Protein 1Z6N (pdb70)

Radius of gyration: 14.85 Å; Cα contacts (8 Å, |Δi|>4): 260; chains: 1; bounding box: 40×40×30 Å

Sequence (166 aa):
MASYAELFDIGEDFAAFVGHGLATEQGAVARFRQKLESNGLPSALTERLQRIERRYRLLVAGEMWCPDCQINLAALDFAQRLQPNIELAIISKGRAEDDLRQRLALERIAIPLVLVLDEEFNLLGRFVERPQAVLDGGPQALAAYKAGDYLEHAIGDVLAIIEGAA

Secondary structure (DSSP, 8-state):
---HHHHHHHSBPHHHHHHTS-HHHHHHHHHHHHHHHHH---HHHHHHHHT--S-EEEEEE--TT-HHHHHHHHHHHHHHHH-TTEEEEEE-HHHHHHHTTTTTT-SS--SSEEEEE-TT--EEEEEESS-HHHHHH-HHHHHHHHTTTTHHHHHHHHHHHHHH--

Structure (mmCIF, N/CA/C/O backbone):
data_1Z6N
#
_entry.id   1Z6N
#
_cell.length_a   49.686
_cell.length_b   75.818
_cell.length_c   90.999
_cell.angle_alpha   90.00
_cell.angle_beta   90.00
_cell.angle_gamma   90.00
#
_symmetry.space_group_name_H-M   'I 2 2 2'
#
loop_
_entity.id
_entity.type
_entity.pdbx_description
1 polymer 'hypothetical protein PA1234'
2 non-polymer 'MAGNESIUM ION'
3 water water
#
loop_
_atom_site.group_PDB
_atom_site.id
_atom_site.type_symbol
_atom_site.label_atom_id
_atom_site.label_alt_id
_atom_site.label_comp_id
_atom_site.label_asym_id
_atom_site.label_entity_id
_atom_site.label_seq_id
_atom_site.pdbx_PDB_ins_code
_atom_site.Cartn_x
_atom_site.Cartn_y
_atom_site.Cartn_z
_atom_site.occupancy
_atom_site.B_iso_or_equiv
_atom_site.auth_seq_id
_atom_site.auth_comp_id
_atom_site.auth_asym_id
_atom_site.auth_atom_id
_atom_site.pdbx_PDB_model_num
ATOM 1 N N . MET A 1 1 ? -12.916 13.038 28.147 1.00 18.25 1 MET A N 1
ATOM 2 C CA . MET A 1 1 ? -11.454 13.390 28.176 1.00 18.22 1 MET A CA 1
ATOM 3 C C . MET A 1 1 ? -11.069 13.742 29.614 1.00 16.74 1 MET A C 1
ATOM 4 O O . MET A 1 1 ? -11.543 14.753 30.143 1.00 17.51 1 MET A O 1
ATOM 9 N N . ALA A 1 2 ? -10.240 12.913 30.259 1.00 14.88 2 ALA A N 1
ATOM 10 C CA . ALA A 1 2 ? -9.829 13.210 31.642 1.00 13.38 2 ALA A CA 1
ATOM 11 C C . ALA A 1 2 ? -8.972 14.475 31.664 1.00 12.65 2 ALA A C 1
ATOM 12 O O . ALA A 1 2 ? -8.189 14.692 30.739 1.00 13.84 2 ALA A O 1
ATOM 14 N N . SER A 1 3 ? -9.123 15.307 32.698 1.00 11.34 3 SER A N 1
ATOM 15 C CA . SER A 1 3 ? -8.261 16.489 32.827 1.00 9.85 3 SER A CA 1
ATOM 16 C C . SER A 1 3 ? -6.844 16.036 33.196 1.00 9.93 3 SER A C 1
ATOM 17 O O . SER A 1 3 ? -6.640 14.921 33.694 1.00 10.12 3 SER A O 1
ATOM 20 N N . TYR A 1 4 ? -5.858 16.903 32.984 1.00 9.61 4 TYR A N 1
ATOM 21 C CA . TYR A 1 4 ? -4.510 16.591 33.449 1.00 8.89 4 TYR A CA 1
ATOM 22 C C . TYR A 1 4 ? -4.479 16.392 34.969 1.00 8.73 4 TYR A C 1
ATOM 23 O O . TYR A 1 4 ? -3.727 15.550 35.481 1.00 9.12 4 TYR A O 1
ATOM 32 N N . ALA A 1 5 ? -5.289 17.163 35.694 1.00 8.66 5 ALA A N 1
ATOM 33 C CA . ALA A 1 5 ? -5.364 17.006 37.159 1.00 8.30 5 ALA A CA 1
ATOM 34 C C . ALA A 1 5 ? -5.867 15.618 37.527 1.00 8.49 5 ALA A C 1
ATOM 35 O O . ALA A 1 5 ? -5.307 14.975 38.409 1.00 9.13 5 ALA A O 1
ATOM 37 N N . GLU A 1 6 ? -6.894 15.150 36.819 1.00 8.62 6 GLU A N 1
ATOM 38 C CA . GLU A 1 6 ? -7.452 13.816 37.056 1.00 9.62 6 GLU A CA 1
ATOM 39 C C . GLU A 1 6 ? -6.437 12.711 36.749 1.00 8.50 6 GLU A C 1
ATOM 40 O O . GLU A 1 6 ? -6.290 11.744 37.514 1.00 8.63 6 GLU A O 1
ATOM 46 N N . LEU A 1 7 ? -5.722 12.857 35.635 1.00 8.24 7 LEU A N 1
ATOM 47 C CA . LEU A 1 7 ? -4.697 11.881 35.272 1.00 7.95 7 LEU A CA 1
ATOM 48 C C . LEU A 1 7 ? -3.531 11.915 36.238 1.00 8.58 7 LEU A C 1
ATOM 49 O O . LEU A 1 7 ? -3.044 10.869 36.680 1.00 8.28 7 LEU A O 1
ATOM 54 N N . PHE A 1 8 ? -3.076 13.115 36.592 1.00 7.98 8 PHE A N 1
ATOM 55 C CA . PHE A 1 8 ? -1.996 13.213 37.589 1.00 8.16 8 PHE A CA 1
ATOM 56 C C . PHE A 1 8 ? -2.364 12.549 38.925 1.00 8.58 8 PHE A C 1
ATOM 57 O O . PHE A 1 8 ? -1.551 11.839 39.555 1.00 8.94 8 PHE A O 1
ATOM 65 N N . ASP A 1 9 ? -3.615 12.748 39.324 1.00 8.08 9 ASP A N 1
ATOM 66 C CA . ASP A 1 9 ? -4.112 12.212 40.593 1.00 9.22 9 ASP A CA 1
ATOM 67 C C . ASP A 1 9 ? -4.086 10.674 40.623 1.00 9.04 9 ASP A C 1
ATOM 68 O O . ASP A 1 9 ? -3.883 10.082 41.694 1.00 10.16 9 ASP A O 1
ATOM 73 N N . ILE A 1 10 ? -4.288 10.017 39.476 1.00 7.47 10 ILE A N 1
ATOM 74 C CA . ILE A 1 10 ? -4.275 8.546 39.461 1.00 7.50 10 ILE A CA 1
ATOM 75 C C . ILE A 1 10 ? -2.913 7.947 39.073 1.00 7.46 10 ILE A C 1
ATOM 76 O O . ILE A 1 10 ? -2.700 6.735 39.174 1.00 8.03 10 ILE A O 1
ATOM 81 N N . GLY A 1 11 ? -1.990 8.794 38.628 1.00 7.38 11 GLY A N 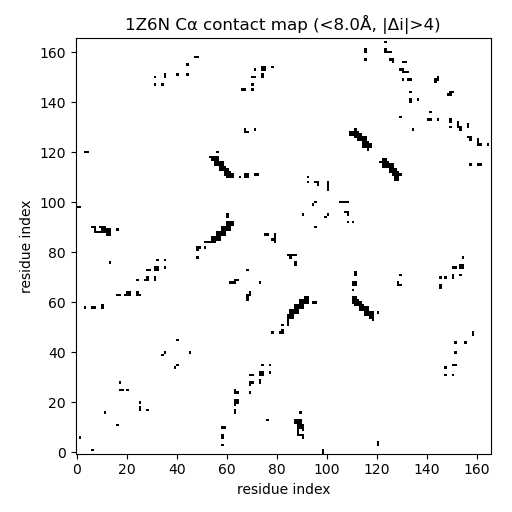1
ATOM 82 C CA . GLY A 1 11 ? -0.646 8.334 38.376 1.00 7.74 11 GLY A CA 1
ATOM 83 C C . GLY A 1 11 ? -0.011 7.840 39.662 1.00 6.97 11 GLY A C 1
ATOM 84 O O . GLY A 1 11 ? -0.342 8.289 40.771 1.00 7.55 11 GLY A O 1
ATOM 85 N N . GLU A 1 12 ? 0.902 6.897 39.501 1.00 7.84 12 GLU A N 1
ATOM 86 C CA . GLU A 1 12 ? 1.652 6.395 40.652 1.00 7.96 12 GLU A CA 1
ATOM 87 C C . GLU A 1 12 ? 2.914 7.212 40.926 1.00 7.12 12 GLU A C 1
ATOM 88 O O . GLU A 1 12 ? 3.502 7.781 40.001 1.00 7.40 12 GLU A O 1
ATOM 94 N N . ASP A 1 13 ? 3.322 7.285 42.195 1.00 6.61 13 ASP A N 1
ATOM 95 C CA . ASP A 1 13 ? 4.603 7.910 42.486 1.00 6.36 13 ASP A CA 1
ATOM 96 C C . ASP A 1 13 ? 5.745 7.003 42.005 1.00 6.42 13 ASP A C 1
ATOM 97 O O . ASP A 1 13 ? 5.535 5.829 41.695 1.00 6.61 13 ASP A O 1
ATOM 102 N N . PHE A 1 14 ? 6.954 7.560 41.916 1.00 6.13 14 PHE A N 1
ATOM 103 C CA . PHE A 1 14 ? 8.071 6.810 41.356 1.00 6.57 14 PHE A CA 1
ATOM 104 C C . PHE A 1 14 ? 8.372 5.540 42.127 1.00 6.32 14 PHE A C 1
ATOM 105 O O . PHE A 1 14 ? 8.618 4.474 41.534 1.00 6.67 14 PHE A O 1
ATOM 113 N N . ALA A 1 15 ? 8.335 5.631 43.452 1.00 5.83 15 ALA A N 1
ATOM 114 C CA . ALA A 1 15 ? 8.632 4.460 44.274 1.00 6.55 15 ALA A CA 1
ATOM 115 C C . ALA A 1 15 ? 7.642 3.315 43.998 1.00 6.98 15 ALA A C 1
ATOM 116 O O . ALA A 1 15 ? 8.035 2.146 43.933 1.00 7.70 15 ALA A O 1
ATOM 118 N N . ALA A 1 16 ? 6.362 3.643 43.862 1.00 6.52 16 ALA A N 1
ATOM 119 C CA . ALA A 1 16 ? 5.358 2.623 43.603 1.00 6.35 16 ALA A CA 1
ATOM 120 C C . ALA A 1 16 ? 5.552 2.068 42.182 1.00 7.18 16 ALA A C 1
ATOM 121 O O . ALA A 1 16 ? 5.470 0.854 41.964 1.00 8.79 16 ALA A O 1
ATOM 123 N N . PHE A 1 17 ? 5.788 2.955 41.216 1.00 7.47 17 PHE A N 1
ATOM 124 C CA . PHE A 1 17 ? 6.065 2.531 39.836 1.00 7.72 17 PHE A CA 1
ATOM 125 C C . PHE A 1 17 ? 7.229 1.533 39.795 1.00 7.64 17 PHE A C 1
ATOM 126 O O . PHE A 1 17 ? 7.102 0.442 39.215 1.00 7.76 17 PHE A O 1
ATOM 134 N N . VAL A 1 18 ? 8.350 1.875 40.435 1.00 6.63 18 VAL A N 1
ATOM 135 C CA . VAL A 1 18 ? 9.488 0.948 40.455 1.00 7.42 18 VAL A CA 1
ATOM 136 C C . VAL A 1 18 ? 9.103 -0.367 41.124 1.00 8.07 18 VAL A C 1
ATOM 137 O O . VAL A 1 18 ? 9.523 -1.442 40.677 1.00 9.36 18 VAL A O 1
ATOM 141 N N . GLY A 1 19 ? 8.299 -0.268 42.175 1.00 7.82 19 GLY A N 1
ATOM 142 C CA . GLY A 1 19 ? 7.910 -1.444 42.953 1.00 8.22 19 GLY A CA 1
ATOM 143 C C . GLY A 1 19 ? 7.082 -2.477 42.210 1.00 8.62 19 GLY A C 1
ATOM 144 O O . GLY A 1 19 ? 6.970 -3.617 42.688 1.00 9.19 19 GLY A O 1
ATOM 145 N N . HIS A 1 20 ? 6.518 -2.108 41.061 1.00 8.48 20 HIS A N 1
ATOM 146 C CA . HIS A 1 20 ? 5.766 -3.075 40.234 1.00 8.69 20 HIS A CA 1
ATOM 147 C C . HIS A 1 20 ? 6.649 -3.710 39.165 1.00 8.18 20 HIS A C 1
ATOM 148 O O . HIS A 1 20 ? 6.162 -4.545 38.384 1.00 8.99 20 HIS A O 1
ATOM 155 N N . GLY A 1 21 ? 7.914 -3.311 39.088 1.00 7.97 21 GLY A N 1
ATOM 156 C CA . GLY A 1 21 ? 8.781 -3.855 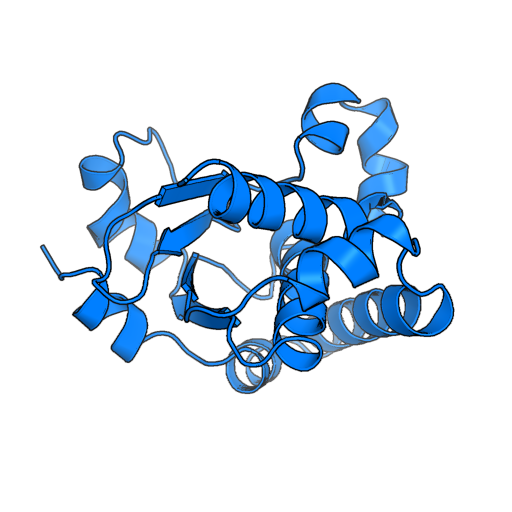38.044 1.00 8.25 21 GLY A CA 1
ATOM 157 C C . GLY A 1 21 ? 9.284 -5.251 38.350 1.00 8.45 21 GLY A C 1
ATOM 158 O O . GLY A 1 21 ? 9.288 -5.698 39.489 1.00 8.16 21 GLY A O 1
ATOM 159 N N . LEU A 1 22 ? 9.719 -5.947 37.306 1.00 7.78 22 LEU A N 1
ATOM 160 C CA . LEU A 1 22 ? 10.525 -7.150 37.505 1.00 8.24 22 LEU A CA 1
ATOM 161 C C . LEU A 1 22 ? 11.806 -6.790 38.279 1.00 8.11 22 LEU A C 1
ATOM 162 O O . LEU A 1 22 ? 12.306 -5.658 38.159 1.00 8.16 22 LEU A O 1
ATOM 167 N N . ALA A 1 23 ? 12.345 -7.744 39.046 1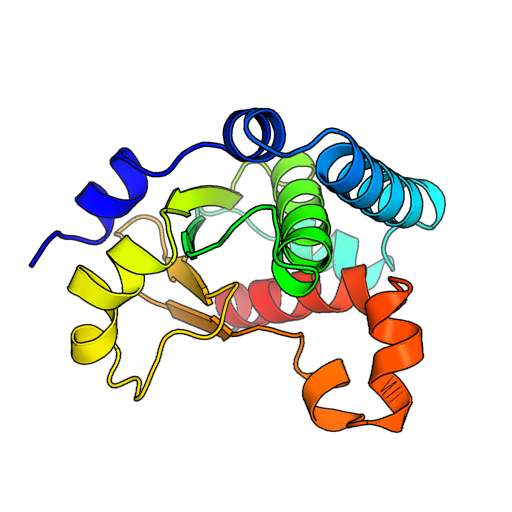.00 9.45 23 ALA A N 1
ATOM 168 C CA . ALA A 1 23 ? 13.588 -7.490 39.782 1.00 9.65 23 ALA A CA 1
ATOM 169 C C . ALA A 1 23 ? 14.702 -6.930 38.886 1.00 9.94 23 ALA A C 1
ATOM 170 O O . ALA A 1 23 ? 15.434 -6.007 39.273 1.00 10.02 23 ALA A O 1
ATOM 172 N N . THR A 1 24 ? 14.830 -7.474 37.678 1.00 9.87 24 THR A N 1
ATOM 173 C CA . THR A 1 24 ? 15.861 -7.000 36.746 1.00 11.01 24 THR A CA 1
ATOM 174 C C . THR A 1 24 ? 15.675 -5.537 36.359 1.00 10.03 24 THR A C 1
ATOM 175 O O . THR A 1 24 ? 16.652 -4.804 36.180 1.00 11.22 24 THR A O 1
ATOM 179 N N . GLU A 1 25 ? 14.413 -5.124 36.220 1.00 9.25 25 GLU A N 1
ATOM 180 C CA . GLU A 1 25 ? 14.102 -3.754 35.860 1.00 8.40 25 GLU A CA 1
ATOM 181 C C . GLU A 1 25 ? 14.351 -2.836 37.055 1.00 8.38 25 GLU A C 1
ATOM 182 O O . GLU A 1 25 ? 14.877 -1.720 36.887 1.00 8.94 25 GLU A O 1
ATOM 188 N N . GLN A 1 26 ? 13.984 -3.303 38.254 1.00 8.51 26 GLN A N 1
ATOM 189 C CA . GLN A 1 26 ? 14.291 -2.547 39.467 1.00 8.12 26 GLN A CA 1
ATOM 190 C C . GLN A 1 26 ? 15.795 -2.344 39.618 1.00 8.27 26 GLN A C 1
ATOM 191 O O . GLN A 1 26 ? 16.228 -1.271 40.004 1.00 8.66 26 GLN A O 1
ATOM 197 N N . GLY A 1 27 ? 16.566 -3.383 39.305 1.00 8.23 27 GLY A N 1
ATOM 198 C CA . GLY A 1 27 ? 18.029 -3.319 39.395 1.00 8.09 27 GLY A CA 1
ATOM 199 C C . GLY A 1 27 ? 18.579 -2.281 38.437 1.00 8.62 27 GLY A C 1
ATOM 200 O O . GLY A 1 27 ? 19.461 -1.488 38.802 1.00 8.90 27 GLY A O 1
ATOM 201 N N . ALA A 1 28 ? 18.052 -2.275 37.208 1.00 8.63 28 ALA A N 1
ATOM 202 C CA . ALA A 1 28 ? 18.518 -1.331 36.183 1.00 8.99 28 ALA A CA 1
ATOM 203 C C . ALA A 1 28 ? 18.282 0.103 36.654 1.00 9.23 28 ALA A C 1
ATOM 204 O O . ALA A 1 28 ? 19.158 0.960 36.566 1.00 9.79 28 ALA A O 1
ATOM 206 N N . VAL A 1 29 ? 17.079 0.363 37.165 1.00 8.55 29 VAL A N 1
ATOM 207 C CA . VAL A 1 29 ? 16.758 1.679 37.707 1.00 9.01 29 VAL A CA 1
ATOM 208 C C . VAL A 1 29 ? 17.697 2.067 38.860 1.00 8.96 29 VAL A C 1
ATOM 209 O O . VAL A 1 29 ? 18.212 3.183 38.896 1.00 9.23 29 VAL A O 1
ATOM 213 N N . ALA A 1 30 ? 17.907 1.145 39.805 1.00 8.35 30 ALA A N 1
ATOM 214 C CA . ALA A 1 30 ? 18.806 1.377 40.943 1.00 8.71 30 ALA A CA 1
ATOM 215 C C . ALA A 1 30 ? 20.200 1.777 40.491 1.00 8.49 30 ALA A C 1
ATOM 216 O O . ALA A 1 30 ? 20.831 2.651 41.098 1.00 9.70 30 ALA A O 1
ATOM 218 N N . ARG A 1 31 ? 20.691 1.120 39.445 1.00 8.59 31 ARG A N 1
ATOM 219 C CA . ARG A 1 31 ? 22.048 1.373 38.959 1.00 9.39 31 ARG A CA 1
ATOM 220 C C . ARG A 1 31 ? 22.157 2.684 38.180 1.00 9.54 31 ARG A C 1
ATOM 221 O O . ARG A 1 31 ? 23.157 3.387 38.308 1.00 9.85 31 ARG A O 1
ATOM 229 N N . PHE A 1 32 ? 21.144 3.034 37.385 1.00 10.16 32 PHE A N 1
ATOM 230 C CA . PHE A 1 32 ? 21.169 4.350 36.739 1.00 10.56 32 PHE A CA 1
ATOM 231 C C . PHE A 1 32 ? 21.135 5.433 37.811 1.00 10.91 32 PHE A C 1
ATOM 232 O O . PHE A 1 32 ? 21.842 6.440 37.720 1.00 11.58 32 PHE A O 1
ATOM 240 N N . ARG A 1 33 ? 20.313 5.219 38.835 1.00 11.82 33 ARG A N 1
ATOM 241 C CA . ARG A 1 33 ? 20.207 6.139 39.956 1.00 13.01 33 ARG A CA 1
ATOM 242 C C . ARG A 1 33 ? 21.550 6.272 40.673 1.00 13.08 33 ARG A C 1
ATOM 243 O O . ARG A 1 33 ? 22.025 7.383 40.920 1.00 13.26 33 ARG A O 1
ATOM 251 N N . GLN A 1 34 ? 22.179 5.141 40.973 1.00 12.07 34 GLN A N 1
ATOM 252 C CA . GLN A 1 34 ? 23.485 5.159 41.634 1.00 11.98 34 GLN A CA 1
ATOM 253 C C . GLN A 1 34 ? 24.553 5.864 40.789 1.00 11.31 34 GLN A C 1
ATOM 254 O O . GLN A 1 34 ? 25.432 6.529 41.344 1.00 11.49 34 GLN A O 1
ATOM 260 N N . LYS A 1 35 ? 24.487 5.702 39.467 1.00 11.14 35 LYS A N 1
ATOM 261 C CA . LYS A 1 35 ? 25.442 6.361 38.561 1.00 11.71 35 LYS A CA 1
ATOM 262 C C . LYS A 1 35 ? 25.344 7.873 38.668 1.00 12.62 35 LYS A C 1
ATOM 263 O O . LYS A 1 35 ? 26.354 8.576 38.820 1.00 12.44 35 LYS A O 1
ATOM 269 N N . LEU A 1 36 ? 24.113 8.367 38.584 1.00 13.87 36 LEU A N 1
ATOM 270 C CA . LEU A 1 36 ? 23.851 9.788 38.718 1.00 14.56 36 LEU A CA 1
ATOM 271 C C . LEU A 1 36 ? 24.254 10.269 40.109 1.00 15.29 36 LEU A C 1
ATOM 272 O O . LEU A 1 36 ? 24.897 11.313 40.242 1.00 15.30 36 LEU A O 1
ATOM 277 N N . GLU A 1 37 ? 23.929 9.482 41.132 1.00 16.13 37 GLU A N 1
ATOM 278 C CA . GLU A 1 37 ? 24.247 9.814 42.526 1.00 16.64 37 GLU A CA 1
ATOM 279 C C . GLU A 1 37 ? 25.746 9.822 42.864 1.00 17.40 37 GLU A C 1
ATOM 280 O O . GLU A 1 37 ? 26.187 10.618 43.701 1.00 18.42 37 GLU A O 1
ATOM 286 N N . SER A 1 38 ? 26.521 8.949 42.223 1.00 17.54 38 SER A N 1
ATOM 287 C CA . SER A 1 38 ? 27.975 8.910 42.463 1.00 17.98 38 SER A CA 1
ATOM 288 C C . SER A 1 38 ? 28.743 9.887 41.572 1.00 18.49 38 SER A C 1
ATOM 289 O O . SER A 1 38 ? 29.707 10.514 42.025 1.00 18.45 38 SER A O 1
ATOM 292 N N . ASN A 1 39 ? 28.335 10.010 40.308 1.00 18.75 39 ASN A N 1
ATOM 293 C CA . ASN A 1 39 ? 28.982 10.962 39.393 1.00 19.89 39 ASN A CA 1
ATOM 294 C C . ASN A 1 39 ? 28.594 12.412 39.690 1.00 20.10 39 ASN A C 1
ATOM 295 O O . ASN A 1 39 ? 29.393 13.332 39.475 1.00 20.26 39 ASN A O 1
ATOM 300 N N . GLY A 1 40 ? 27.372 12.610 40.187 1.00 20.75 40 GLY A N 1
ATOM 301 C CA . GLY A 1 40 ? 26.855 13.938 40.535 1.00 21.48 40 GLY A CA 1
ATOM 302 C C . GLY A 1 40 ? 26.429 14.744 39.325 1.00 21.85 40 GLY A C 1
ATOM 303 O O . GLY A 1 40 ? 26.668 14.336 38.182 1.00 22.36 40 GLY A O 1
ATOM 304 N N . LEU A 1 41 ? 25.787 15.888 39.569 1.00 21.87 41 LEU A N 1
ATOM 305 C CA . LEU A 1 41 ? 25.379 16.793 38.489 1.00 21.64 41 LEU A CA 1
ATOM 306 C C . LEU A 1 41 ? 26.384 17.926 38.280 1.00 21.65 41 LEU A C 1
ATOM 307 O O . LEU A 1 41 ? 27.006 18.380 39.242 1.00 21.87 41 LEU A O 1
ATOM 312 N N . PRO A 1 42 ? 26.543 18.393 37.024 1.00 21.60 42 PRO A N 1
ATOM 313 C CA . PRO A 1 42 ? 27.380 19.582 36.803 1.00 21.44 42 PRO A CA 1
ATOM 314 C C . PRO A 1 42 ? 26.822 20.781 37.567 1.00 21.20 42 PRO A C 1
ATOM 315 O O . PRO A 1 42 ? 25.601 20.936 37.668 1.00 21.06 42 PRO A O 1
ATOM 319 N N . SER A 1 43 ? 27.710 21.618 38.092 1.00 20.72 43 SER A N 1
ATOM 320 C CA . SER A 1 43 ? 27.331 22.713 38.987 1.00 20.36 43 SER A CA 1
ATOM 321 C C . SER A 1 43 ? 26.289 23.663 38.392 1.00 19.86 43 SER A C 1
ATOM 322 O O . SER A 1 43 ? 25.463 24.214 39.120 1.00 19.84 43 SER A O 1
ATOM 325 N N . ALA A 1 44 ? 26.343 23.853 37.074 1.00 19.39 44 ALA A N 1
ATOM 326 C CA . ALA A 1 44 ? 25.387 24.700 36.368 1.00 19.17 44 ALA A CA 1
ATOM 327 C C . ALA A 1 44 ? 23.982 24.109 36.446 1.00 19.10 44 ALA A C 1
ATOM 328 O O . ALA A 1 44 ? 23.004 24.848 36.518 1.00 19.01 44 ALA A O 1
ATOM 330 N N . LEU A 1 45 ? 23.896 22.778 36.442 1.00 19.02 45 LEU A N 1
ATOM 331 C CA . LEU A 1 45 ? 22.611 22.073 36.498 1.00 19.10 45 LEU A CA 1
ATOM 332 C C . LEU A 1 45 ? 22.004 22.159 37.901 1.00 19.18 45 LEU A C 1
ATOM 333 O O . LEU A 1 45 ? 20.814 22.442 38.057 1.00 18.78 45 LEU A O 1
ATOM 338 N N . THR A 1 46 ? 22.836 21.903 38.911 1.00 19.44 46 THR A N 1
ATOM 339 C CA . THR A 1 46 ? 22.475 22.052 40.327 1.00 19.92 46 THR A CA 1
ATOM 340 C C . THR A 1 46 ? 21.921 23.452 40.607 1.00 20.31 46 THR A C 1
ATOM 341 O O . THR A 1 46 ? 20.924 23.608 41.323 1.00 20.36 46 THR A O 1
ATOM 345 N N . GLU A 1 47 ? 22.583 24.457 40.030 1.00 20.33 47 GLU A N 1
ATOM 346 C CA . GLU A 1 47 ? 22.148 25.848 40.109 1.00 20.79 47 GLU A CA 1
ATOM 347 C C . GLU A 1 47 ? 20.749 26.047 39.523 1.00 20.02 47 GLU A C 1
ATOM 348 O O . GLU A 1 47 ? 19.870 26.587 40.198 1.00 19.89 47 GLU A O 1
ATOM 354 N N . ARG A 1 48 ? 20.562 25.600 38.278 1.00 19.59 48 ARG A N 1
ATOM 355 C CA . ARG A 1 48 ? 19.281 25.688 37.564 1.00 18.80 48 ARG A CA 1
ATOM 356 C C . ARG A 1 48 ? 18.149 25.041 38.366 1.00 19.05 48 ARG A C 1
ATOM 357 O O . ARG A 1 48 ? 17.043 25.573 38.448 1.00 18.63 48 ARG A O 1
ATOM 365 N N . LEU A 1 49 ? 18.446 23.885 38.953 1.00 19.12 49 LEU A N 1
ATOM 366 C CA . LEU A 1 49 ? 17.498 23.134 39.765 1.00 19.54 49 LEU A CA 1
ATOM 367 C C . LEU A 1 49 ? 17.127 23.868 41.057 1.00 19.82 49 LEU A C 1
ATOM 368 O O . LEU A 1 49 ? 15.981 23.827 41.506 1.00 19.78 49 LEU A O 1
ATOM 373 N N . GLN A 1 50 ? 18.108 24.549 41.644 1.00 20.47 50 GLN A N 1
ATOM 374 C CA . GLN A 1 50 ? 17.914 25.313 42.871 1.00 21.31 50 GLN A CA 1
ATOM 375 C C . GLN A 1 50 ? 16.986 26.523 42.659 1.00 21.26 50 GLN A C 1
ATOM 376 O O . GLN A 1 50 ? 16.264 26.921 43.576 1.00 20.97 50 GLN A O 1
ATOM 382 N N . ARG A 1 51 ? 16.994 27.080 41.446 1.00 21.54 51 ARG A N 1
ATOM 383 C CA . ARG A 1 51 ? 16.194 28.271 41.109 1.00 22.47 51 ARG A CA 1
ATOM 384 C C . ARG A 1 51 ? 14.682 28.022 40.960 1.00 22.10 51 ARG A C 1
ATOM 385 O O . ARG A 1 51 ? 13.920 28.965 40.732 1.00 22.26 51 ARG A O 1
ATOM 393 N N . ILE A 1 52 ? 14.246 26.769 41.072 1.00 21.80 52 ILE A N 1
ATOM 394 C CA . ILE A 1 52 ? 12.824 26.449 40.918 1.00 21.61 52 ILE A CA 1
ATOM 395 C C . ILE A 1 52 ? 12.075 26.783 42.207 1.00 21.58 52 ILE A C 1
ATOM 396 O O . ILE A 1 52 ? 12.194 26.070 43.205 1.00 22.29 52 ILE A O 1
ATOM 401 N N . GLU A 1 53 ? 11.306 27.870 42.179 1.00 21.36 53 GLU A N 1
ATOM 402 C CA . GLU A 1 53 ? 10.595 28.353 43.367 1.00 21.23 53 GLU A CA 1
ATOM 403 C C . GLU A 1 53 ? 9.109 28.020 43.361 1.00 20.63 53 GLU A C 1
ATOM 404 O O . GLU A 1 53 ? 8.476 28.007 44.421 1.00 20.87 53 GLU A O 1
ATOM 410 N N . ARG A 1 54 ? 8.560 27.772 42.169 1.00 19.29 54 ARG A N 1
ATOM 411 C CA . ARG A 1 54 ? 7.149 27.441 42.000 1.00 18.24 54 ARG A CA 1
ATOM 412 C C . ARG A 1 54 ? 7.007 25.927 41.846 1.00 17.13 54 ARG A C 1
ATOM 413 O O . ARG A 1 54 ? 7.993 25.238 41.590 1.00 16.66 54 ARG A O 1
ATOM 421 N N . ARG A 1 55 ? 5.784 25.421 41.997 1.00 15.92 55 ARG A N 1
ATOM 422 C CA . ARG A 1 55 ? 5.534 23.982 41.867 1.00 15.18 55 ARG A CA 1
ATOM 423 C C . ARG A 1 55 ? 5.250 23.577 40.422 1.00 13.84 55 ARG A C 1
ATOM 424 O O . ARG A 1 55 ? 4.524 24.269 39.692 1.00 13.88 55 ARG A O 1
ATOM 432 N N . TYR A 1 56 ? 5.851 22.464 40.015 1.00 12.25 56 TYR A N 1
ATOM 433 C CA . TYR A 1 56 ? 5.658 21.922 38.673 1.00 11.33 56 TYR A CA 1
ATOM 434 C C . TYR A 1 56 ? 5.341 20.459 38.793 1.00 10.94 56 TYR A C 1
ATOM 435 O O . TYR A 1 56 ? 5.842 19.774 39.682 1.00 11.09 56 TYR A O 1
ATOM 444 N N . ARG A 1 57 ? 4.495 19.989 37.889 1.00 10.00 57 ARG A N 1
ATOM 445 C CA . ARG A 1 57 ? 4.060 18.601 37.897 1.00 10.84 57 ARG A CA 1
ATOM 446 C C . ARG A 1 57 ? 4.473 17.940 36.594 1.00 10.26 57 ARG A C 1
ATOM 447 O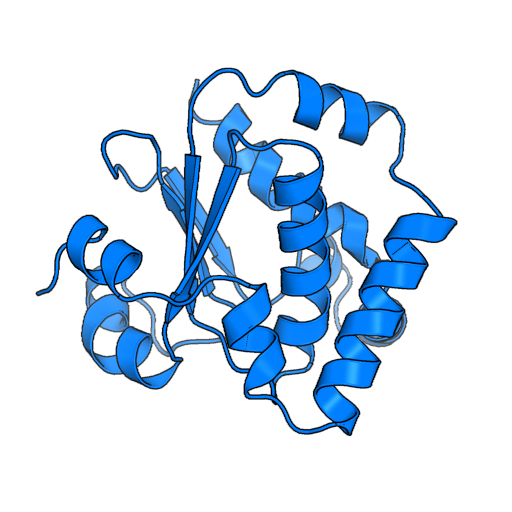 O . ARG A 1 57 ? 4.237 18.489 35.515 1.00 10.98 57 ARG A O 1
ATOM 455 N N . LEU A 1 58 ? 5.097 16.765 36.693 1.00 8.58 58 LEU A N 1
ATOM 456 C CA . LEU A 1 58 ? 5.476 15.997 35.521 1.00 8.12 58 LEU A CA 1
ATOM 457 C C . LEU A 1 58 ? 4.492 14.832 35.432 1.00 7.82 58 LEU A C 1
ATOM 458 O O . LEU A 1 58 ? 4.553 13.905 36.244 1.00 8.08 58 LEU A O 1
ATOM 463 N N . LEU A 1 59 ? 3.550 14.937 34.493 1.00 7.04 59 LEU A N 1
ATOM 464 C CA . LEU A 1 59 ? 2.635 13.836 34.184 1.00 7.52 59 LEU A CA 1
ATOM 465 C C . LEU A 1 59 ? 3.327 12.943 33.171 1.00 7.36 59 LEU A C 1
ATOM 466 O O . LEU A 1 59 ? 3.601 13.346 32.035 1.00 7.46 59 LEU A O 1
ATOM 471 N N . VAL A 1 60 ? 3.617 11.718 33.597 1.00 7.69 60 VAL A N 1
ATOM 472 C CA . VAL A 1 60 ? 4.443 10.831 32.797 1.00 8.13 60 VAL A CA 1
ATOM 473 C C . VAL A 1 60 ? 3.684 9.597 32.356 1.00 8.36 60 VAL A C 1
ATOM 474 O O . VAL A 1 60 ? 2.986 9.003 33.156 1.00 8.64 60 VAL A O 1
ATOM 478 N N . ALA A 1 61 ? 3.805 9.221 31.083 1.00 7.67 61 ALA A N 1
ATOM 479 C CA . ALA A 1 61 ? 3.351 7.892 30.663 1.00 7.61 61 ALA A CA 1
ATOM 480 C C . ALA A 1 61 ? 4.600 7.032 30.483 1.00 8.06 61 ALA A C 1
ATOM 481 O O . ALA A 1 61 ? 5.517 7.382 29.733 1.00 7.75 61 ALA A O 1
ATOM 483 N N . GLY A 1 62 ? 4.646 5.915 31.207 1.00 7.59 62 GLY A N 1
ATOM 484 C CA . GLY A 1 62 ? 5.843 5.089 31.198 1.00 8.67 62 GLY A CA 1
ATOM 485 C C . GLY A 1 62 ? 5.555 3.689 31.686 1.00 8.44 62 GLY A C 1
ATOM 486 O O . GLY A 1 62 ? 4.476 3.412 32.218 1.00 10.30 62 GLY A O 1
ATOM 487 N N . GLU A 1 63 ? 6.536 2.810 31.483 1.00 8.12 63 GLU A N 1
ATOM 488 C CA . GLU A 1 63 ? 6.410 1.391 31.835 1.00 8.27 63 GLU A CA 1
ATOM 489 C C . GLU A 1 63 ? 7.777 0.894 32.295 1.00 8.05 63 GLU A C 1
ATOM 490 O O . GLU A 1 63 ? 8.810 1.249 31.714 1.00 7.06 63 GLU A O 1
ATOM 496 N N . MET A 1 64 ? 7.777 0.034 33.310 1.00 7.74 64 MET A N 1
ATOM 497 C CA . MET A 1 64 ? 9.048 -0.433 33.867 1.00 7.89 64 MET A CA 1
ATOM 498 C C . MET A 1 64 ? 9.876 -1.342 32.960 1.00 8.25 64 MET A C 1
ATOM 499 O O . MET A 1 64 ? 11.072 -1.529 33.208 1.00 7.92 64 MET A O 1
ATOM 504 N N . TRP A 1 65 ? 9.249 -1.940 31.944 1.00 7.60 65 TRP A N 1
ATOM 505 C CA . TRP A 1 65 ? 9.997 -2.781 31.006 1.00 6.98 65 TRP A CA 1
ATOM 506 C C . TRP A 1 65 ? 10.777 -1.972 29.971 1.00 7.34 65 TRP A C 1
ATOM 507 O O . TRP A 1 65 ? 11.587 -2.532 29.239 1.00 7.93 65 TRP A O 1
ATOM 518 N N . CYS A 1 66 ? 10.471 -0.680 29.870 1.00 7.39 66 CYS A N 1
ATOM 519 C CA . CYS A 1 66 ? 11.045 0.167 28.820 1.00 7.82 66 CYS A CA 1
ATOM 520 C C . CYS A 1 66 ? 12.384 0.754 29.281 1.00 8.19 66 CYS A C 1
ATOM 521 O O . CYS A 1 66 ? 12.416 1.478 30.268 1.00 8.39 66 CYS A O 1
ATOM 524 N N . PRO A 1 67 ? 13.498 0.416 28.589 1.00 8.36 67 PRO A N 1
ATOM 525 C CA . PRO A 1 67 ? 14.806 0.961 28.975 1.00 8.46 67 PRO A CA 1
ATOM 526 C C . PRO A 1 67 ? 14.850 2.476 28.986 1.00 8.13 67 PRO A C 1
ATOM 527 O O . PRO A 1 67 ? 15.509 3.066 29.851 1.00 8.06 67 PRO A O 1
ATOM 531 N N . ASP A 1 68 ? 14.129 3.108 28.056 1.00 7.57 68 ASP A N 1
ATOM 532 C CA . ASP A 1 68 ? 14.096 4.568 28.007 1.00 7.81 68 ASP A CA 1
ATOM 533 C C . ASP A 1 68 ? 13.402 5.130 29.253 1.00 7.51 68 ASP A C 1
ATOM 534 O O . ASP A 1 68 ? 13.773 6.193 29.739 1.00 8.83 68 ASP A O 1
ATOM 539 N N . CYS A 1 69 ? 12.388 4.427 29.759 1.00 7.12 69 CYS A N 1
ATOM 540 C CA . CYS A 1 69 ? 11.760 4.817 31.030 1.00 7.95 69 CYS A CA 1
ATOM 541 C C . CYS A 1 69 ? 12.695 4.590 32.210 1.00 7.90 69 CYS A C 1
ATOM 542 O O . CYS A 1 69 ? 12.802 5.446 33.091 1.00 8.75 69 CYS A O 1
ATOM 545 N N . GLN A 1 70 ? 13.365 3.441 32.246 1.00 6.85 70 GLN A N 1
ATOM 546 C CA . GLN A 1 70 ? 14.296 3.173 33.349 1.00 7.29 70 GLN A CA 1
ATOM 547 C C . GLN A 1 70 ? 15.350 4.276 33.473 1.00 7.65 70 GLN A C 1
ATOM 548 O O . GLN A 1 70 ? 15.636 4.768 34.569 1.00 9.01 70 GLN A O 1
ATOM 554 N N . ILE A 1 71 ? 15.914 4.657 32.331 1.00 7.02 71 ILE A N 1
ATOM 555 C CA . ILE A 1 71 ? 16.969 5.676 32.261 1.00 7.62 71 ILE A CA 1
ATOM 556 C C . ILE A 1 71 ? 16.430 7.042 32.633 1.00 7.66 71 ILE A C 1
ATOM 557 O O . ILE A 1 71 ? 16.876 7.656 33.592 1.00 7.46 71 ILE A O 1
ATOM 562 N N . ASN A 1 72 ? 15.472 7.552 31.854 1.00 7.32 72 ASN A N 1
ATOM 563 C CA . ASN A 1 72 ? 15.134 8.951 32.027 1.00 7.54 72 ASN A CA 1
ATOM 564 C C . ASN A 1 72 ? 14.304 9.221 33.259 1.00 7.30 72 ASN A C 1
ATOM 565 O O . ASN A 1 72 ? 14.388 10.302 33.833 1.00 7.73 72 ASN A O 1
ATOM 570 N N . LEU A 1 73 ? 13.502 8.243 33.678 1.00 7.17 73 LEU A N 1
ATOM 571 C CA . LEU A 1 73 ? 12.725 8.451 34.887 1.00 7.10 73 LEU A CA 1
ATOM 572 C C . LEU A 1 73 ? 13.582 8.317 36.147 1.00 7.29 73 LEU A C 1
ATOM 573 O O . LEU A 1 73 ? 13.317 9.016 37.124 1.00 7.90 73 LEU A O 1
ATOM 578 N N . ALA A 1 74 ? 14.624 7.479 36.110 1.00 7.25 74 ALA A N 1
ATOM 579 C CA . ALA A 1 74 ? 15.590 7.496 37.226 1.00 7.19 74 ALA A CA 1
ATOM 580 C C . ALA A 1 74 ? 16.182 8.907 37.381 1.00 8.06 74 ALA A C 1
ATOM 581 O O . ALA A 1 74 ? 16.346 9.412 38.498 1.00 8.61 74 ALA A O 1
ATOM 583 N N . ALA A 1 75 ? 16.493 9.541 36.253 1.00 7.48 75 ALA A N 1
ATOM 584 C CA . ALA A 1 75 ? 17.082 10.896 36.284 1.00 7.12 75 ALA A CA 1
ATOM 585 C C . ALA A 1 75 ? 16.082 11.928 36.801 1.00 7.35 75 ALA A C 1
ATOM 586 O O . ALA A 1 75 ? 16.424 12.763 37.651 1.00 7.80 75 ALA A O 1
ATOM 588 N N . LEU A 1 76 ? 14.855 11.883 36.286 1.00 7.52 76 LEU A N 1
ATOM 589 C CA . LEU A 1 76 ? 13.839 12.852 36.689 1.00 7.79 76 LEU A CA 1
ATOM 590 C C . LEU A 1 76 ? 13.419 12.652 38.152 1.00 7.80 76 LEU A C 1
ATOM 591 O O . LEU A 1 76 ? 13.152 13.622 38.856 1.00 7.87 76 LEU A O 1
ATOM 596 N N . ASP A 1 77 ? 13.403 11.409 38.613 1.00 7.87 77 ASP A N 1
ATOM 597 C CA . ASP A 1 77 ? 13.168 11.157 40.032 1.00 7.96 77 ASP A CA 1
ATOM 598 C C . ASP A 1 77 ? 14.280 11.731 40.908 1.00 8.17 77 ASP A C 1
ATOM 599 O O . ASP A 1 77 ? 14.021 12.300 41.982 1.00 8.36 77 ASP A O 1
ATOM 604 N N . PHE A 1 78 ? 15.521 11.605 40.450 1.00 7.82 78 PHE A N 1
ATOM 605 C CA . PHE A 1 78 ? 16.643 12.207 41.175 1.00 8.07 78 PHE A CA 1
ATOM 606 C C . PHE A 1 78 ? 16.422 13.716 41.312 1.00 8.16 78 PHE A C 1
ATOM 607 O O . PHE A 1 78 ? 16.585 14.275 42.398 1.00 8.78 78 PHE A O 1
ATOM 615 N N . ALA A 1 79 ? 15.979 14.358 40.230 1.00 7.92 79 ALA A N 1
ATOM 616 C CA . ALA A 1 79 ? 15.690 15.797 40.258 1.00 8.25 79 ALA A CA 1
ATOM 617 C C . ALA A 1 79 ? 14.585 16.145 41.250 1.00 8.13 79 ALA A C 1
ATOM 618 O O . ALA A 1 79 ? 14.694 17.120 41.987 1.00 8.72 79 ALA A O 1
ATOM 620 N N . GLN A 1 80 ? 13.524 15.331 41.299 1.00 7.73 80 GLN A N 1
ATOM 621 C CA . GLN A 1 80 ? 12.434 15.613 42.224 1.00 8.54 80 GLN A CA 1
ATOM 622 C C . GLN A 1 80 ? 12.853 15.407 43.688 1.00 8.93 80 GLN A C 1
ATOM 623 O O . GLN A 1 80 ? 12.334 16.065 44.593 1.00 9.55 80 GLN A O 1
ATOM 629 N N . ARG A 1 81 ? 13.809 14.510 43.922 1.00 8.97 81 ARG A N 1
ATOM 630 C CA . ARG A 1 81 ? 14.319 14.309 45.272 1.00 9.68 81 ARG A CA 1
ATOM 631 C C . ARG A 1 81 ? 15.195 15.484 45.716 1.00 9.82 81 ARG A C 1
ATOM 632 O O . ARG A 1 81 ? 15.206 15.844 46.895 1.00 10.98 81 ARG A O 1
ATOM 640 N N . LEU A 1 82 ? 15.900 16.089 44.762 1.00 10.02 82 LEU A N 1
ATOM 641 C CA . LEU A 1 82 ? 16.723 17.277 45.042 1.00 10.65 82 LEU A CA 1
ATOM 642 C C . LEU A 1 82 ? 15.890 18.554 45.111 1.00 10.60 82 LEU A C 1
ATOM 643 O O . LEU A 1 82 ? 16.248 19.514 45.805 1.00 10.59 82 LEU A O 1
ATOM 648 N N . GLN A 1 83 ? 14.788 18.573 44.369 1.00 10.50 83 GLN A N 1
ATOM 649 C CA . GLN A 1 83 ? 13.933 19.749 44.284 1.00 10.68 83 GLN A CA 1
ATOM 650 C C . GLN A 1 83 ? 12.465 19.335 44.435 1.00 11.52 83 GLN A C 1
ATOM 651 O O . GLN A 1 83 ? 11.803 19.040 43.444 1.00 10.59 83 GLN A O 1
ATOM 657 N N . PRO A 1 84 ? 11.966 19.274 45.685 1.00 12.16 84 PRO A N 1
ATOM 658 C CA . PRO A 1 84 ? 10.596 18.871 46.024 1.00 12.85 84 PRO A CA 1
ATOM 659 C C . PRO A 1 84 ? 9.503 19.664 45.293 1.00 12.87 84 PRO A C 1
ATOM 660 O O . PRO A 1 84 ? 8.375 19.186 45.202 1.00 13.84 84 PRO A O 1
ATOM 664 N N . ASN A 1 85 ? 9.838 20.843 44.764 1.00 12.57 85 ASN A N 1
ATOM 665 C CA . ASN A 1 85 ? 8.892 21.636 43.971 1.00 12.08 85 ASN A CA 1
ATOM 666 C C . ASN A 1 85 ? 8.479 20.951 42.665 1.00 11.31 85 ASN A C 1
ATOM 667 O O . ASN A 1 85 ? 7.475 21.332 42.047 1.00 11.72 85 ASN A O 1
ATOM 672 N N . ILE A 1 86 ? 9.273 19.971 42.234 1.00 10.03 86 ILE A N 1
ATOM 673 C CA . ILE A 1 86 ? 8.960 19.159 41.050 1.00 10.51 86 ILE A CA 1
ATOM 674 C C . ILE A 1 86 ? 8.406 17.825 41.551 1.00 10.35 86 ILE A C 1
ATOM 675 O O . ILE A 1 86 ? 8.994 17.207 42.431 1.00 9.96 86 ILE A O 1
ATOM 680 N N . GLU A 1 87 ? 7.268 17.392 41.007 1.00 9.89 87 GLU A N 1
ATOM 681 C CA . GLU A 1 87 ? 6.674 16.106 41.383 1.00 11.51 87 GLU A CA 1
ATOM 682 C C . GLU A 1 87 ? 6.255 15.307 40.149 1.00 10.30 87 GLU A C 1
ATOM 683 O O . GLU A 1 87 ? 5.599 15.866 39.266 1.00 10.81 87 GLU A O 1
ATOM 689 N N . LEU A 1 88 ? 6.610 14.017 40.120 1.00 9.89 88 LEU A N 1
ATOM 690 C CA . LEU A 1 88 ? 6.233 13.086 39.039 1.00 10.55 88 LEU A CA 1
ATOM 691 C C . LEU A 1 88 ? 5.062 12.233 39.465 1.00 9.90 88 LEU A C 1
ATOM 692 O O . LEU A 1 88 ? 5.018 11.776 40.607 1.00 9.88 88 LEU A O 1
ATOM 697 N N . ALA A 1 89 ? 4.150 11.980 38.521 1.00 8.24 89 ALA A N 1
ATOM 698 C CA . ALA A 1 89 ? 3.154 10.912 38.695 1.00 7.89 89 ALA A CA 1
ATOM 699 C C . ALA A 1 89 ? 3.105 10.174 37.379 1.00 8.26 89 ALA A C 1
ATOM 700 O O . ALA A 1 89 ? 3.142 10.801 36.309 1.00 8.11 89 ALA A O 1
ATOM 702 N N . ILE A 1 90 ? 3.002 8.848 37.441 1.00 6.92 90 ILE A N 1
ATOM 703 C CA . ILE A 1 90 ? 3.193 8.020 36.235 1.00 7.45 90 ILE A CA 1
ATOM 704 C C . ILE A 1 90 ? 1.962 7.163 35.937 1.00 8.02 90 ILE A C 1
ATOM 705 O O . ILE A 1 90 ? 1.487 6.415 36.796 1.00 7.85 90 ILE A O 1
ATOM 710 N N . ILE A 1 91 ? 1.440 7.335 34.722 1.00 7.56 91 ILE A N 1
ATOM 711 C CA . ILE A 1 91 ? 0.343 6.513 34.181 1.00 7.80 91 ILE A CA 1
ATOM 712 C C . ILE A 1 91 ? 0.896 5.585 33.112 1.00 8.08 91 ILE A C 1
ATOM 713 O O . ILE A 1 91 ? 2.067 5.702 32.714 1.00 7.84 91 ILE A O 1
ATOM 718 N N . SER A 1 92 ? 0.073 4.623 32.693 1.00 7.53 92 SER A N 1
ATOM 719 C CA . SER A 1 92 ? 0.548 3.597 31.752 1.00 7.79 92 SER A CA 1
ATOM 720 C C . SER A 1 92 ? 0.631 4.110 30.316 1.00 7.50 92 SER A C 1
ATOM 721 O O . SER A 1 92 ? 0.010 5.116 29.947 1.00 8.58 92 SER A O 1
ATOM 724 N N . LYS A 1 93 ? 1.366 3.393 29.464 1.00 6.59 93 LYS A N 1
ATOM 725 C CA . LYS A 1 93 ? 1.364 3.679 28.043 1.00 7.60 93 LYS A CA 1
ATOM 726 C C . LYS A 1 93 ? -0.043 3.572 27.473 1.00 7.07 93 LYS A C 1
ATOM 727 O O . LYS A 1 93 ? -0.473 4.431 26.685 1.00 8.08 93 LYS A O 1
ATOM 733 N N . GLY A 1 94 ? -0.767 2.529 27.878 1.00 7.34 94 GLY A N 1
ATOM 734 C CA . GLY A 1 94 ? -2.126 2.318 27.359 1.00 7.33 94 GLY A CA 1
ATOM 735 C C . GLY A 1 94 ? -3.037 3.486 27.693 1.00 7.33 94 GLY A C 1
ATOM 736 O O . GLY A 1 94 ? -3.852 3.915 26.857 1.00 8.85 94 GLY A O 1
ATOM 737 N N . ARG A 1 95 ? -2.904 4.028 28.907 1.00 7.65 95 ARG A N 1
ATOM 738 C CA . ARG A 1 95 ? -3.755 5.148 29.259 1.00 8.52 95 ARG A CA 1
ATOM 739 C C . ARG A 1 95 ? -3.413 6.385 28.414 1.00 8.09 95 ARG A C 1
ATOM 740 O O . ARG A 1 95 ? -4.324 7.150 28.017 1.00 8.93 95 ARG A O 1
ATOM 748 N N . ALA A 1 96 ? -2.123 6.613 28.161 1.00 8.03 96 ALA A N 1
ATOM 749 C CA . ALA A 1 96 ? -1.745 7.725 27.292 1.00 8.50 96 ALA A CA 1
ATOM 750 C C . ALA A 1 96 ? -2.296 7.494 25.878 1.00 8.44 96 ALA A C 1
ATOM 751 O O . ALA A 1 96 ? -2.736 8.444 25.207 1.00 8.82 96 ALA A O 1
ATOM 753 N N . GLU A 1 97 ? -2.298 6.240 25.415 1.00 8.54 97 GLU A N 1
ATOM 754 C CA . GLU A 1 97 ? -2.873 5.956 24.087 1.00 8.98 97 GLU A CA 1
ATOM 755 C C . GLU A 1 97 ? -4.357 6.284 24.065 1.00 9.12 97 GLU A C 1
ATOM 756 O O . GLU A 1 97 ? -4.865 6.862 23.088 1.00 10.65 97 GLU A O 1
ATOM 762 N N . ASP A 1 98 ? -5.049 5.918 25.142 1.00 8.52 98 ASP A N 1
ATOM 763 C CA . ASP A 1 98 ? -6.494 6.118 25.193 1.00 10.36 98 ASP A CA 1
ATOM 764 C C . ASP A 1 98 ? -6.882 7.573 25.394 1.00 10.80 98 ASP A C 1
ATOM 765 O O . ASP A 1 98 ? -7.875 8.020 24.795 1.00 12.15 98 ASP A O 1
ATOM 770 N N . ASP A 1 99 ? -6.120 8.320 26.195 1.00 11.28 99 ASP A N 1
ATOM 771 C CA . ASP A 1 99 ? -6.590 9.641 26.622 1.00 11.60 99 ASP A CA 1
ATOM 772 C C . ASP A 1 99 ? -5.672 10.819 26.346 1.00 11.82 99 ASP A C 1
ATOM 773 O O . ASP A 1 99 ? -6.066 11.961 26.617 1.00 13.05 99 ASP A O 1
ATOM 778 N N . LEU A 1 100 ? -4.476 10.571 25.813 1.00 9.61 100 LEU A N 1
ATOM 779 C CA . LEU A 1 100 ? -3.560 11.673 25.515 1.00 9.48 100 LEU A CA 1
ATOM 780 C C . LEU A 1 100 ? -3.201 11.803 24.040 1.00 9.33 100 LEU A C 1
ATOM 781 O O . LEU A 1 100 ? -2.854 12.895 23.586 1.00 8.54 100 LEU A O 1
ATOM 786 N N . ARG A 1 101 ? -3.246 10.698 23.297 1.00 8.97 101 ARG A N 1
ATOM 787 C CA . ARG A 1 101 ? -2.679 10.708 21.942 1.00 11.27 101 ARG A CA 1
ATOM 788 C C . ARG A 1 101 ? -3.314 11.777 21.052 1.00 11.73 101 ARG A C 1
ATOM 789 O O . ARG A 1 101 ? -2.612 12.589 20.446 1.00 12.55 101 ARG A O 1
ATOM 797 N N . GLN A 1 102 ? -4.636 11.801 21.003 1.00 11.92 102 GLN A N 1
ATOM 798 C CA . GLN A 1 102 ? -5.328 12.743 20.114 1.00 12.35 102 GLN A CA 1
ATOM 799 C C . GLN A 1 102 ? -5.234 14.168 20.645 1.00 11.92 102 GLN A C 1
ATOM 800 O O . GLN A 1 102 ? -5.047 15.114 19.883 1.00 10.90 102 GLN A O 1
ATOM 806 N N . ARG A 1 103 ? -5.347 14.306 21.959 1.00 10.63 103 ARG A N 1
ATOM 807 C CA . ARG A 1 103 ? -5.206 15.583 22.631 1.00 10.77 103 ARG A CA 1
ATOM 808 C C . ARG A 1 103 ? -3.859 16.278 22.292 1.00 9.88 103 ARG A C 1
ATOM 809 O O . ARG A 1 103 ? -3.785 17.498 22.100 1.00 9.67 103 ARG A O 1
ATOM 817 N N . LEU A 1 104 ? -2.813 15.473 22.187 1.00 9.00 104 LEU A N 1
ATOM 818 C CA . LEU A 1 104 ? -1.461 15.953 21.943 1.00 8.48 104 LEU A CA 1
ATOM 819 C C . LEU A 1 104 ? -1.074 15.881 20.477 1.00 9.04 104 LEU A C 1
ATOM 820 O O . LEU A 1 104 ? 0.070 16.199 20.142 1.00 9.67 104 LEU A O 1
ATOM 825 N N . ALA A 1 105 ? -2.005 15.445 19.620 1.00 8.98 105 ALA A N 1
ATOM 826 C CA . ALA A 1 105 ? -1.732 15.282 18.177 1.00 9.90 105 ALA A CA 1
ATOM 827 C C . ALA A 1 105 ? -0.490 14.414 17.923 1.00 10.36 105 ALA A C 1
ATOM 828 O O . ALA A 1 105 ? 0.376 14.754 17.100 1.00 11.23 105 ALA A O 1
ATOM 830 N N . LEU A 1 106 ? -0.441 13.282 18.621 1.00 11.17 106 LEU A N 1
ATOM 831 C CA . LEU A 1 106 ? 0.624 12.292 18.411 1.00 11.28 106 LEU A CA 1
ATOM 832 C C . LEU A 1 106 ? 0.136 11.150 17.532 1.00 12.41 106 LEU A C 1
ATOM 833 O O . LEU A 1 106 ? -1.018 10.772 17.611 1.00 13.37 106 LEU A O 1
ATOM 838 N N . GLU A 1 107 ? 1.019 10.617 16.688 1.00 13.91 107 GLU A N 1
ATOM 839 C CA . GLU A 1 107 ? 0.689 9.460 15.848 1.00 15.65 107 GLU A CA 1
ATOM 840 C C . GLU A 1 107 ? 0.607 8.174 16.682 1.00 15.30 107 GLU A C 1
ATOM 841 O O . GLU A 1 107 ? -0.183 7.280 16.384 1.00 16.41 107 GLU A O 1
ATOM 847 N N . ARG A 1 108 ? 1.445 8.103 17.713 1.00 14.26 108 ARG A N 1
ATOM 848 C CA . ARG A 1 108 ? 1.568 6.959 18.620 1.00 13.67 108 ARG A CA 1
ATOM 849 C C . ARG A 1 108 ? 2.183 7.486 19.913 1.00 12.09 108 ARG A C 1
ATOM 850 O O . ARG A 1 108 ? 2.647 8.630 19.969 1.00 11.26 108 ARG A O 1
ATOM 858 N N . ILE A 1 109 ? 2.189 6.659 20.960 1.00 10.53 109 ILE A N 1
ATOM 859 C CA . ILE A 1 109 ? 2.829 7.038 22.214 1.00 10.04 109 ILE A CA 1
ATOM 860 C C . ILE A 1 109 ? 4.176 6.346 22.354 1.00 10.07 109 ILE A C 1
ATOM 861 O O . ILE A 1 109 ? 4.239 5.137 22.569 1.00 12.66 109 ILE A O 1
ATOM 866 N N . ALA A 1 110 ? 5.248 7.122 22.231 1.00 9.48 110 ALA A N 1
ATOM 867 C CA . ALA A 1 110 ? 6.601 6.646 22.507 1.00 8.77 110 ALA A CA 1
ATOM 868 C C . ALA A 1 110 ? 6.881 7.013 23.953 1.00 9.76 110 ALA A C 1
ATOM 869 O O . ALA A 1 110 ? 6.614 8.147 24.376 1.00 11.25 110 ALA A O 1
ATOM 871 N N . ILE A 1 111 ? 7.383 6.050 24.714 1.00 8.92 111 ILE A N 1
ATOM 872 C CA . ILE A 1 111 ? 7.575 6.266 26.143 1.00 8.32 111 ILE A CA 1
ATOM 873 C C . ILE A 1 111 ? 9.069 6.361 26.500 1.00 8.09 111 ILE A C 1
ATOM 874 O O . ILE A 1 111 ? 9.908 5.748 25.821 1.00 8.61 111 ILE A O 1
ATOM 879 N N . PRO A 1 112 ? 9.407 7.114 27.562 1.00 7.89 112 PRO A N 1
ATOM 880 C CA . PRO A 1 112 ? 8.482 7.873 28.414 1.00 7.95 112 PRO A CA 1
ATOM 881 C C . PRO A 1 112 ? 8.009 9.145 27.734 1.00 7.51 112 PRO A C 1
ATOM 882 O O . PRO A 1 112 ? 8.797 9.826 27.066 1.00 8.12 112 PRO A O 1
ATOM 886 N N . LEU A 1 113 ? 6.729 9.448 27.910 1.00 7.75 113 LEU A N 1
ATOM 887 C CA . LEU A 1 113 ? 6.172 10.722 27.506 1.00 8.17 113 LEU A CA 1
ATOM 888 C C . LEU A 1 113 ? 6.024 11.544 28.780 1.00 8.46 113 LEU A C 1
ATOM 889 O O . LEU A 1 113 ? 5.309 11.131 29.695 1.00 9.08 113 LEU A O 1
ATOM 894 N N . VAL A 1 114 ? 6.708 12.686 28.838 1.00 8.06 114 VAL A N 1
ATOM 895 C CA . VAL A 1 114 ? 6.717 13.505 30.027 1.00 7.93 114 VAL A CA 1
ATOM 896 C C . VAL A 1 114 ? 6.089 14.857 29.699 1.00 8.26 114 VAL A C 1
ATOM 897 O O . VAL A 1 114 ? 6.638 15.628 28.912 1.00 8.65 114 VAL A O 1
ATOM 901 N N . LEU A 1 115 ? 4.945 15.130 30.315 1.00 7.86 115 LEU A N 1
ATOM 902 C CA . LEU A 1 115 ? 4.275 16.418 30.138 1.00 7.72 115 LEU A CA 1
ATOM 903 C C . LEU A 1 115 ? 4.612 17.313 31.320 1.00 7.63 115 LEU A C 1
ATOM 904 O O . LEU A 1 115 ? 4.387 16.933 32.470 1.00 7.94 115 LEU A O 1
ATOM 909 N N . VAL A 1 116 ? 5.177 18.486 31.039 1.00 7.83 116 VAL A N 1
ATOM 910 C CA . VAL A 1 116 ? 5.581 19.420 32.081 1.00 8.76 116 VAL A CA 1
ATOM 911 C C . VAL A 1 116 ? 4.447 20.400 32.298 1.00 9.21 116 VAL A C 1
ATOM 912 O O . VAL A 1 116 ? 4.069 21.136 31.372 1.00 9.32 116 VAL A O 1
ATOM 916 N N . LEU A 1 117 ? 3.890 20.385 33.503 1.00 8.81 117 LEU A N 1
ATOM 917 C CA . LEU A 1 117 ? 2.718 21.193 33.841 1.00 9.67 117 LEU A CA 1
ATOM 918 C C . LEU A 1 117 ? 3.070 22.168 34.959 1.00 9.95 117 LEU A C 1
ATOM 919 O O . LEU A 1 117 ? 3.895 21.856 35.824 1.00 9.70 117 LEU A O 1
ATOM 924 N N . ASP A 1 118 ? 2.453 23.346 34.943 1.00 10.48 118 ASP A N 1
ATOM 925 C CA . ASP A 1 118 ? 2.636 24.285 36.043 1.00 11.63 118 ASP A CA 1
ATOM 926 C C . ASP A 1 118 ? 1.641 24.003 37.178 1.00 13.02 118 ASP A C 1
ATOM 927 O O . ASP A 1 118 ? 0.918 23.000 37.136 1.00 13.12 118 ASP A O 1
ATOM 932 N N . GLU A 1 119 ? 1.606 24.860 38.197 1.00 15.11 119 GLU A N 1
ATOM 933 C CA . GLU A 1 119 ? 0.727 24.602 39.332 1.00 17.98 119 GLU A CA 1
ATOM 934 C C . GLU A 1 119 ? -0.770 24.672 38.978 1.00 17.93 119 GLU A C 1
ATOM 935 O O . GLU A 1 119 ? -1.587 24.063 39.664 1.00 19.43 119 GLU A O 1
ATOM 941 N N . GLU A 1 120 ? -1.114 25.372 37.896 1.00 18.30 120 GLU A N 1
ATOM 942 C CA . GLU A 1 120 ? -2.503 25.431 37.406 1.00 18.04 120 GLU A CA 1
ATOM 943 C C . GLU A 1 120 ? -2.815 24.330 36.379 1.00 17.10 120 GLU A C 1
ATOM 944 O O . GLU A 1 120 ? -3.869 24.364 35.723 1.00 16.93 120 GLU A O 1
ATOM 950 N N . PHE A 1 121 ? -1.895 23.377 36.229 1.00 15.44 121 PHE A N 1
ATOM 951 C CA . PHE A 1 121 ? -2.009 22.312 35.221 1.00 14.97 121 PHE A CA 1
ATOM 952 C C . PHE A 1 121 ? -2.037 22.824 33.779 1.00 14.09 121 PHE A C 1
ATOM 953 O O . PHE A 1 121 ? -2.613 22.178 32.909 1.00 13.96 121 PHE A O 1
ATOM 961 N N . ASN A 1 122 ? -1.426 23.984 33.532 1.00 12.74 122 ASN A N 1
ATOM 962 C CA . ASN A 1 122 ? -1.167 24.424 32.165 1.00 11.98 122 ASN A CA 1
ATOM 963 C C . ASN A 1 122 ? -0.009 23.609 31.626 1.00 11.22 122 ASN A C 1
ATOM 964 O O . ASN A 1 122 ? 0.980 23.400 32.330 1.00 11.09 122 ASN A O 1
ATOM 969 N N . LEU A 1 123 ? -0.146 23.140 30.390 1.00 9.74 123 LEU A N 1
ATOM 970 C CA . LEU A 1 123 ? 0.894 22.372 29.722 1.00 9.40 123 LEU A CA 1
ATOM 971 C C . LEU A 1 123 ? 1.979 23.293 29.170 1.00 9.17 123 LEU A C 1
ATOM 972 O O . LEU A 1 123 ? 1.720 24.129 28.285 1.00 9.14 123 LEU A O 1
ATOM 977 N N . LEU A 1 124 ? 3.192 23.142 29.686 1.00 8.57 124 LEU A N 1
ATOM 978 C CA . LEU A 1 124 ? 4.301 24.013 29.309 1.00 8.48 124 LEU A CA 1
ATOM 979 C C . LEU A 1 124 ? 5.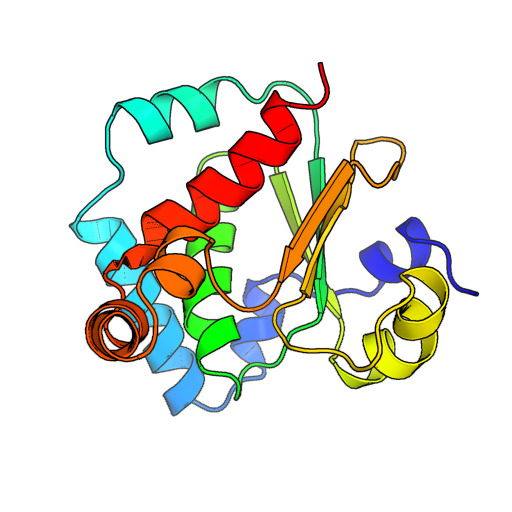163 23.430 28.200 1.00 8.64 124 LEU A C 1
ATOM 980 O O . LEU A 1 124 ? 5.805 24.178 27.449 1.00 9.23 124 LEU A O 1
ATOM 985 N N . GLY A 1 125 ? 5.211 22.097 28.119 1.00 8.19 125 GLY A N 1
ATOM 986 C CA . GLY A 1 125 ? 6.006 21.438 27.102 1.00 8.79 125 GLY A CA 1
ATOM 987 C C . GLY A 1 125 ? 6.116 19.958 27.376 1.00 8.95 125 GLY A C 1
ATOM 988 O O . GLY A 1 125 ? 5.486 19.449 28.309 1.00 8.63 125 GLY A O 1
ATOM 989 N N . ARG A 1 126 ? 6.915 19.286 26.549 1.00 9.58 126 ARG A N 1
ATOM 990 C CA . ARG A 1 126 ? 7.036 17.835 26.585 1.00 10.09 126 ARG A CA 1
ATOM 991 C C . ARG A 1 126 ? 8.470 17.381 26.432 1.00 10.00 126 ARG A C 1
ATOM 992 O O . ARG A 1 126 ? 9.254 17.979 25.667 1.00 9.21 126 ARG A O 1
ATOM 1000 N N . PHE A 1 127 ? 8.763 16.272 27.109 1.00 8.91 127 PHE A N 1
ATOM 1001 C CA . PHE A 1 127 ? 9.974 15.473 26.880 1.00 8.94 127 PHE A CA 1
ATOM 1002 C C . PHE A 1 127 ? 9.479 14.145 26.301 1.00 9.19 127 PHE A C 1
ATOM 1003 O O . PHE A 1 127 ? 8.542 13.550 26.841 1.00 9.33 127 PHE A O 1
ATOM 1011 N N . VAL A 1 128 ? 10.069 13.684 25.202 1.00 9.06 128 VAL A N 1
ATOM 1012 C CA . VAL A 1 128 ? 9.538 12.502 24.526 1.00 9.13 128 VAL A CA 1
ATOM 1013 C C . VAL A 1 128 ? 10.643 11.485 24.260 1.00 8.82 128 VAL A C 1
ATOM 1014 O O . VAL A 1 128 ? 11.532 11.726 23.418 1.00 8.59 128 VAL A O 1
ATOM 1018 N N . GLU A 1 129 ? 10.573 10.372 24.998 1.00 8.76 129 GLU A N 1
ATOM 1019 C CA . GLU A 1 129 ? 11.433 9.201 24.818 1.00 9.07 129 GLU A CA 1
ATOM 1020 C C . GLU A 1 129 ? 12.896 9.345 25.263 1.00 8.38 129 GLU A C 1
ATOM 1021 O O . GLU A 1 129 ? 13.354 8.581 26.120 1.00 8.32 129 GLU A O 1
ATOM 1027 N N . ARG A 1 130 ? 13.619 10.300 24.669 1.00 8.29 130 ARG A N 1
ATOM 1028 C CA . ARG A 1 130 ? 15.045 10.457 24.916 1.00 8.59 130 ARG A CA 1
ATOM 1029 C C . ARG A 1 130 ? 15.406 11.937 24.933 1.00 8.01 130 ARG A C 1
ATOM 1030 O O . ARG A 1 130 ? 14.704 12.731 24.306 1.00 7.90 130 ARG A O 1
ATOM 1038 N N . PRO A 1 131 ? 16.490 12.309 25.653 1.00 7.33 131 PRO A N 1
ATOM 1039 C CA . PRO A 1 131 ? 16.915 13.714 25.639 1.00 6.63 131 PRO A CA 1
ATOM 1040 C C . PRO A 1 131 ? 17.303 14.201 24.249 1.00 6.46 131 PRO A C 1
ATOM 1041 O O . PRO A 1 131 ? 17.723 13.413 23.399 1.00 7.39 131 PRO A O 1
ATOM 1045 N N . GLN A 1 132 ? 17.183 15.508 24.047 1.00 5.34 132 GLN A N 1
ATOM 1046 C CA . GLN A 1 132 ? 17.502 16.127 22.757 1.00 5.04 132 GLN A CA 1
ATOM 1047 C C . GLN A 1 132 ? 18.926 15.797 22.291 1.00 5.13 132 GLN A C 1
ATOM 1048 O O . GLN A 1 132 ? 19.173 15.619 21.088 1.00 6.13 132 GLN A O 1
ATOM 1054 N N . ALA A 1 133 ? 19.873 15.733 23.228 1.00 4.97 133 ALA A N 1
ATOM 1055 C CA . ALA A 1 133 ? 21.276 15.470 22.856 1.00 5.54 133 ALA A CA 1
ATOM 1056 C C . ALA A 1 133 ? 21.432 14.053 22.306 1.00 6.34 133 ALA A C 1
ATOM 1057 O O . ALA A 1 133 ? 22.293 13.797 21.462 1.00 5.98 133 ALA A O 1
ATOM 1059 N N . VAL A 1 134 ? 20.567 13.149 22.775 1.00 7.02 134 VAL A N 1
ATOM 1060 C CA . VAL A 1 134 ? 20.554 11.763 22.291 1.00 8.37 134 VAL A CA 1
ATOM 1061 C C . VAL A 1 134 ? 19.878 11.676 20.921 1.00 8.27 134 VAL A C 1
ATOM 1062 O O . VAL A 1 134 ? 20.404 11.048 20.008 1.00 8.44 134 VAL A O 1
ATOM 1066 N N . LEU A 1 135 ? 18.722 12.325 20.781 1.00 8.63 135 LEU A N 1
ATOM 1067 C CA . LEU A 1 135 ? 18.087 12.465 19.471 1.00 9.93 135 LEU A CA 1
ATOM 1068 C C . LEU A 1 135 ? 19.078 13.027 18.463 1.00 10.08 135 LEU A C 1
ATOM 1069 O O . LEU A 1 135 ? 19.217 12.496 17.352 1.00 11.30 135 LEU A O 1
ATOM 1074 N N . ASP A 1 136 ? 19.778 14.095 18.856 1.00 9.82 136 ASP A N 1
ATOM 1075 C CA . ASP A 1 136 ? 20.765 14.746 17.985 1.00 9.36 136 ASP A CA 1
ATOM 1076 C C . ASP A 1 136 ? 21.935 13.828 17.612 1.00 9.51 136 ASP A C 1
ATOM 1077 O O . ASP A 1 136 ? 22.387 13.830 16.465 1.00 9.64 136 ASP A O 1
ATOM 1082 N N . GLY A 1 137 ? 22.422 13.063 18.587 1.00 10.37 137 GLY A N 1
ATOM 1083 C CA . GLY A 1 137 ? 23.602 12.226 18.381 1.00 12.01 137 GLY A CA 1
ATOM 1084 C C . GLY A 1 137 ? 23.343 11.058 17.454 1.00 13.46 137 GLY A C 1
ATOM 1085 O O . GLY A 1 137 ? 24.266 10.536 16.824 1.00 13.81 137 GLY A O 1
ATOM 1086 N N . GLY A 1 138 ? 22.080 10.632 17.397 1.00 15.08 138 GLY A N 1
ATOM 1087 C CA . GLY A 1 138 ? 21.674 9.516 16.551 1.00 16.72 138 GLY A CA 1
ATOM 1088 C C . GLY A 1 138 ? 22.200 8.165 17.020 1.00 17.64 138 GLY A C 1
ATOM 1089 O O . GLY A 1 138 ? 22.587 8.014 18.183 1.00 17.37 138 GLY A O 1
ATOM 1090 N N . PRO A 1 139 ? 22.228 7.178 16.103 1.00 18.50 139 PRO A N 1
ATOM 1091 C CA . PRO A 1 139 ? 22.595 5.785 16.389 1.00 19.00 139 PRO A CA 1
ATOM 1092 C C . PRO A 1 139 ? 23.887 5.621 17.199 1.00 19.28 139 PRO A C 1
ATOM 1093 O O . PRO A 1 139 ? 23.922 4.826 18.139 1.00 19.47 139 PRO A O 1
ATOM 1097 N N . GLN A 1 140 ? 24.922 6.385 16.856 1.00 19.49 140 GLN A N 1
ATOM 1098 C CA . GLN A 1 140 ? 26.218 6.272 17.535 1.00 19.71 140 GLN A CA 1
ATOM 1099 C C . GLN A 1 140 ? 26.221 6.776 18.978 1.00 19.38 140 GLN A C 1
ATOM 1100 O O . GLN A 1 140 ? 27.153 6.489 19.726 1.00 19.66 140 GLN A O 1
ATOM 1106 N N . ALA A 1 141 ? 25.197 7.540 19.355 1.00 18.53 141 ALA A N 1
ATOM 1107 C CA . ALA A 1 141 ? 25.087 8.071 20.713 1.00 18.03 141 ALA A CA 1
ATOM 1108 C C . ALA A 1 141 ? 24.260 7.147 21.597 1.00 17.87 141 ALA A C 1
ATOM 1109 O O . ALA A 1 141 ? 24.296 7.270 22.827 1.00 16.54 141 ALA A O 1
ATOM 1111 N N . LEU A 1 142 ? 23.519 6.232 20.963 1.00 18.17 142 LEU A N 1
ATOM 1112 C CA . LEU A 1 142 ? 22.628 5.311 21.682 1.00 18.79 142 LEU A CA 1
ATOM 1113 C C . LEU A 1 142 ? 23.363 4.474 22.704 1.00 18.01 142 LEU A C 1
ATOM 1114 O O . LEU A 1 142 ? 22.894 4.322 23.827 1.00 18.34 142 LEU A O 1
ATOM 1119 N N . ALA A 1 143 ? 24.523 3.945 22.311 1.00 17.52 143 ALA A N 1
ATOM 1120 C CA . ALA A 1 143 ? 25.345 3.145 23.199 1.00 16.69 143 ALA A CA 1
ATOM 1121 C C . ALA A 1 143 ? 25.615 3.866 24.515 1.00 15.64 143 ALA A C 1
ATOM 1122 O O . ALA A 1 143 ? 25.334 3.328 25.579 1.00 15.67 143 ALA A O 1
ATOM 1124 N N . ALA A 1 144 ? 26.139 5.091 24.428 1.00 13.93 144 ALA A N 1
ATOM 1125 C CA . ALA A 1 144 ? 26.453 5.894 25.614 1.00 13.03 144 ALA A CA 1
ATOM 1126 C C . ALA A 1 144 ? 25.192 6.246 26.398 1.00 12.36 144 ALA A C 1
ATOM 1127 O O . ALA A 1 144 ? 25.180 6.225 27.630 1.00 12.45 144 ALA A O 1
ATOM 1129 N N . TYR A 1 145 ? 24.130 6.572 25.672 1.00 11.90 145 TYR A N 1
ATOM 1130 C CA . TYR A 1 145 ? 22.831 6.799 26.291 1.00 11.54 145 TYR A CA 1
ATOM 1131 C C . TYR A 1 145 ? 22.305 5.579 27.076 1.00 12.24 145 TYR A C 1
ATOM 1132 O O . TYR A 1 145 ? 21.914 5.718 28.241 1.00 11.72 145 TYR A O 1
ATOM 1141 N N . LYS A 1 146 ? 22.301 4.400 26.439 1.00 13.38 146 LYS A N 1
ATOM 1142 C CA . LYS A 1 146 ? 21.789 3.162 27.071 1.00 15.22 146 LYS A CA 1
ATOM 1143 C C . LYS A 1 146 ? 22.655 2.776 28.269 1.00 15.03 146 LYS A C 1
ATOM 1144 O O . LYS A 1 146 ? 22.212 2.059 29.177 1.00 16.00 146 LYS A O 1
ATOM 1150 N N . ALA A 1 147 ? 23.892 3.264 28.262 1.00 15.47 147 ALA A N 1
ATOM 1151 C CA . ALA A 1 147 ?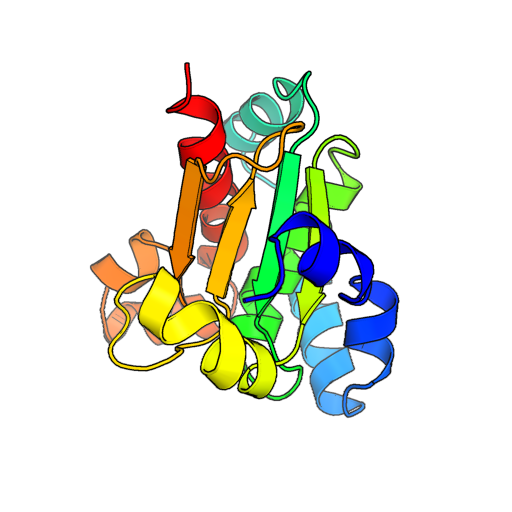 24.812 3.120 29.379 1.00 15.67 147 ALA A CA 1
ATOM 1152 C C . ALA A 1 147 ? 24.667 4.199 30.463 1.00 15.37 147 ALA A C 1
ATOM 1153 O O . ALA A 1 147 ? 25.389 4.177 31.459 1.00 15.98 147 ALA A O 1
ATOM 1155 N N . GLY A 1 148 ? 23.763 5.162 30.270 1.00 14.61 148 GLY A N 1
ATOM 1156 C CA . GLY A 1 148 ? 23.563 6.209 31.274 1.00 13.55 148 GLY A CA 1
ATOM 1157 C C . GLY A 1 148 ? 24.381 7.493 31.161 1.00 13.13 148 GLY A C 1
ATOM 1158 O O . GLY A 1 148 ? 24.395 8.317 32.082 1.00 12.51 148 GLY A O 1
ATOM 1159 N N . ASP A 1 149 ? 25.032 7.710 30.028 1.00 12.45 149 ASP A N 1
ATOM 1160 C CA . ASP A 1 149 ? 25.895 8.882 29.917 1.00 12.72 149 ASP A CA 1
ATOM 1161 C C . ASP A 1 149 ? 25.145 10.210 29.702 1.00 12.23 149 ASP A C 1
ATOM 1162 O O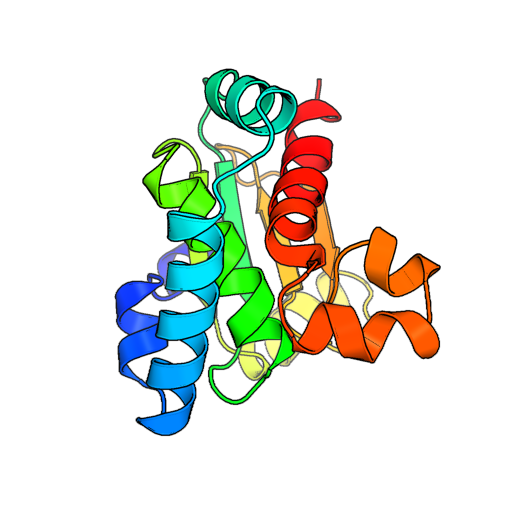 . ASP A 1 149 ? 25.761 11.276 29.718 1.00 12.64 149 ASP A O 1
ATOM 1167 N N . TYR A 1 150 ? 23.824 10.140 29.525 1.00 11.44 150 TYR A N 1
ATOM 1168 C CA . TYR A 1 150 ? 23.008 11.336 29.283 1.00 10.94 150 TYR A CA 1
ATOM 1169 C C . TYR A 1 150 ? 21.895 11.518 30.324 1.00 10.53 150 TYR A C 1
ATOM 1170 O O . TYR A 1 150 ? 20.878 12.161 30.043 1.00 9.64 150 TYR A O 1
ATOM 1179 N N . LEU A 1 151 ? 22.090 10.975 31.529 1.00 10.19 151 LEU A N 1
ATOM 1180 C CA . LEU A 1 151 ? 21.103 11.157 32.596 1.00 10.72 151 LEU A CA 1
ATOM 1181 C C . LEU A 1 151 ? 20.887 12.617 32.954 1.00 10.47 151 LEU A C 1
ATOM 1182 O O . LEU A 1 151 ? 19.745 13.056 33.097 1.00 10.48 151 LEU A O 1
ATOM 1187 N N . GLU A 1 152 ? 21.972 13.378 33.088 1.00 9.85 152 GLU A N 1
ATOM 1188 C CA . GLU A 1 152 ? 21.846 14.787 33.432 1.00 10.52 152 GLU A CA 1
ATOM 1189 C C . GLU A 1 152 ? 21.034 15.552 32.366 1.00 10.37 152 GLU A C 1
ATOM 1190 O O . GLU A 1 152 ? 20.320 16.509 32.687 1.00 11.10 152 GLU A O 1
ATOM 1196 N N . HIS A 1 153 ? 21.146 15.109 31.113 1.00 10.19 153 HIS A N 1
ATOM 1197 C CA . HIS A 1 153 ? 20.473 15.782 29.989 1.00 9.73 153 HIS A CA 1
ATOM 1198 C C . HIS A 1 153 ? 18.950 15.679 30.055 1.00 9.44 153 HIS A C 1
ATOM 1199 O O . HIS A 1 153 ? 18.248 16.600 29.592 1.00 9.17 153 HIS A O 1
ATOM 1206 N N . ALA A 1 154 ? 18.435 14.580 30.613 1.00 8.55 154 ALA A N 1
ATOM 1207 C CA . ALA A 1 154 ? 16.991 14.452 30.782 1.00 8.10 154 ALA A CA 1
ATOM 1208 C C . ALA A 1 154 ? 16.511 15.553 31.731 1.00 8.19 154 ALA A C 1
ATOM 1209 O O . ALA A 1 154 ? 15.486 16.202 31.481 1.00 8.43 154 ALA A O 1
ATOM 1211 N N . ILE A 1 155 ? 17.274 15.776 32.800 1.00 8.08 155 ILE A N 1
ATOM 1212 C CA . ILE A 1 155 ? 16.970 16.826 33.766 1.00 8.06 155 ILE A CA 1
ATOM 1213 C C . ILE A 1 155 ? 17.060 18.202 33.114 1.00 7.76 155 ILE A C 1
ATOM 1214 O O . ILE A 1 155 ? 16.156 19.032 33.278 1.00 8.34 155 ILE A O 1
ATOM 1219 N N . GLY A 1 156 ? 18.151 18.437 32.377 1.00 7.38 156 GLY A N 1
ATOM 1220 C CA . GLY A 1 156 ? 18.366 19.718 31.676 1.00 7.40 156 GLY A CA 1
ATOM 1221 C C . GLY A 1 156 ? 17.248 20.038 30.699 1.00 7.68 156 GLY A C 1
ATOM 1222 O O . GLY A 1 156 ? 16.790 21.182 30.631 1.00 7.90 156 GLY A O 1
ATOM 1223 N N . ASP A 1 157 ? 16.797 19.033 29.948 1.00 7.11 157 ASP A N 1
ATOM 1224 C CA . ASP A 1 157 ? 15.721 19.262 28.980 1.00 6.93 157 ASP A CA 1
ATOM 1225 C C . ASP A 1 157 ? 14.441 19.718 29.690 1.00 6.85 157 ASP A C 1
ATOM 1226 O O . ASP A 1 157 ? 13.752 20.641 29.234 1.00 6.85 157 ASP A O 1
ATOM 1231 N N . VAL A 1 158 ? 14.090 19.044 30.787 1.00 7.31 158 VAL A N 1
ATOM 1232 C CA . VAL A 1 158 ? 12.872 19.404 31.525 1.00 8.45 158 VAL A CA 1
ATOM 1233 C C . VAL A 1 158 ? 13.026 20.786 32.160 1.00 9.01 158 VAL A C 1
ATOM 1234 O O . VAL A 1 158 ? 12.092 21.594 32.123 1.00 8.97 158 VAL A O 1
ATOM 1238 N N . LEU A 1 159 ? 14.205 21.075 32.712 1.00 9.20 159 LEU A N 1
ATOM 1239 C CA . LEU A 1 159 ? 14.436 22.404 33.282 1.00 9.74 159 LEU A CA 1
ATOM 1240 C C . LEU A 1 159 ? 14.305 23.499 32.230 1.00 10.23 159 LEU A C 1
ATOM 1241 O O . LEU A 1 159 ? 13.777 24.573 32.533 1.00 11.34 159 LEU A O 1
ATOM 1246 N N . ALA A 1 160 ? 14.766 23.242 31.003 1.00 10.26 160 ALA A N 1
ATOM 1247 C CA . ALA A 1 160 ? 14.648 24.244 29.925 1.00 10.52 160 ALA A CA 1
ATOM 1248 C C . ALA A 1 160 ? 13.189 24.603 29.655 1.00 10.74 160 ALA A C 1
ATOM 1249 O O . ALA A 1 160 ? 12.861 25.765 29.398 1.00 10.50 160 ALA A O 1
ATOM 1251 N N . ILE A 1 161 ? 12.311 23.605 29.710 1.00 10.91 161 ILE A N 1
ATOM 1252 C CA . ILE A 1 161 ? 10.880 23.867 29.550 1.00 12.19 161 ILE A CA 1
ATOM 1253 C C . ILE A 1 161 ? 10.375 24.790 30.652 1.00 13.28 161 ILE A C 1
ATOM 1254 O O . ILE A 1 161 ? 9.719 25.801 30.360 1.00 13.85 161 ILE A O 1
ATOM 1259 N N . ILE A 1 162 ? 10.682 24.452 31.904 1.00 14.82 162 ILE A N 1
ATOM 1260 C CA . ILE A 1 162 ? 10.305 25.279 33.056 1.00 16.18 162 ILE A CA 1
ATOM 1261 C C . ILE A 1 162 ? 10.875 26.702 32.942 1.00 17.27 162 ILE A C 1
ATOM 1262 O O . ILE A 1 162 ? 10.161 27.681 33.181 1.00 17.62 162 ILE A O 1
ATOM 1267 N N . GLU A 1 163 ? 12.143 26.808 32.546 1.00 18.04 163 GLU A N 1
ATOM 1268 C CA . GLU A 1 163 ? 12.834 28.100 32.402 1.00 19.34 163 GLU A CA 1
ATOM 1269 C C . GLU A 1 163 ? 12.303 28.950 31.250 1.00 20.40 163 GLU A C 1
ATOM 1270 O O . GLU A 1 163 ? 12.253 30.189 31.346 1.00 20.57 163 GLU A O 1
ATOM 1276 N N . GLY A 1 164 ? 11.931 28.290 30.154 1.00 21.59 164 GLY A N 1
ATOM 1277 C CA . GLY A 1 164 ? 11.417 28.973 28.968 1.00 23.70 164 GLY A CA 1
ATOM 1278 C C . GLY A 1 164 ? 10.048 29.587 29.194 1.00 25.06 164 GLY A C 1
ATOM 1279 O O . GLY A 1 164 ? 9.664 30.540 28.506 1.00 25.40 164 GLY A O 1
ATOM 1280 N N . ALA A 1 165 ? 9.317 29.051 30.170 1.00 26.29 165 ALA A N 1
ATOM 1281 C CA . ALA A 1 165 ? 7.984 29.539 30.507 1.00 27.71 165 ALA A CA 1
ATOM 1282 C C . ALA A 1 165 ? 8.034 30.743 31.460 1.00 28.72 165 ALA A C 1
ATOM 1283 O O . ALA A 1 165 ? 7.372 30.758 32.506 1.00 29.38 165 ALA A O 1
ATOM 1285 N N . ALA A 1 166 ? 8.835 31.739 31.082 1.00 29.66 166 ALA A N 1
ATOM 1286 C CA . ALA A 1 166 ? 8.905 33.049 31.750 1.00 30.29 166 ALA A CA 1
ATOM 1287 C C . ALA A 1 166 ? 9.158 32.981 33.258 1.00 30.66 166 ALA A C 1
ATOM 1288 O O . ALA A 1 166 ? 9.159 34.009 33.945 1.00 31.15 166 ALA A O 1
#

B-factor: mean 15.68, std 13.24, range [2.0, 333.34]

InterPro domains:
  IPR036249 Thioredoxin-like superfamily [SSF52833] (10-163)

Nearest PDB structures (foldseek):
  1z6n-assembly1_A  TM=1.006E+00  e=1.131E-33  Pseudomonas aeruginosa PAO1
  3lef-assembly1_A-2  TM=9.986E-01  e=3.315E-30  synthetic construct
  1zyp-assembly2_B  TM=7.100E-01  e=2.776E-03  Salmonella enterica subsp. enterica serovar Typhimurium
  6il7-assembly1_A  TM=6.654E-01  e=2.303E-03  Enterococcus faecalis V583
  2l57-assembly1_A  TM=6.839E-01  e=5.232E-01  Clostridium perfringens ATCC 13124

Solvent-accessible surface area: 8337 Å² total; per-residue (Å²): 175,26,48,21,41,104,2,20,118,93,15,73,85,9,80,38,17,18,53,134,11,122,84,106,22,65,20,18,1,40,153,30,67,117,61,10,82,88,113,32,29,59,97,69,12,66,77,63,7,137,123,12,142,166,128,24,47,1,1,0,1,4,41,14,138,7,76,14,0,16,1,0,0,0,0,2,9,20,3,29,115,93,20,97,30,4,88,2,5,7,10,51,62,37,107,0,79,123,32,2,86,142,86,6,91,39,172,154,3,13,10,0,1,0,0,0,0,30,79,136,52,80,67,54,18,93,6,54,40,59,0,100,37,3,91,108,41,20,119,176,12,46,75,34,1,119,58,4,78,44,2,58,56,0,1,11,38,2,1,50,33,9,70,68,48,139

Foldseek 3Di:
DDAPVRLQVPFAFPVVQLVPDDPVLVVLLVVLLVVCVVVDADPVLLVLLVPDPFAKEKEWA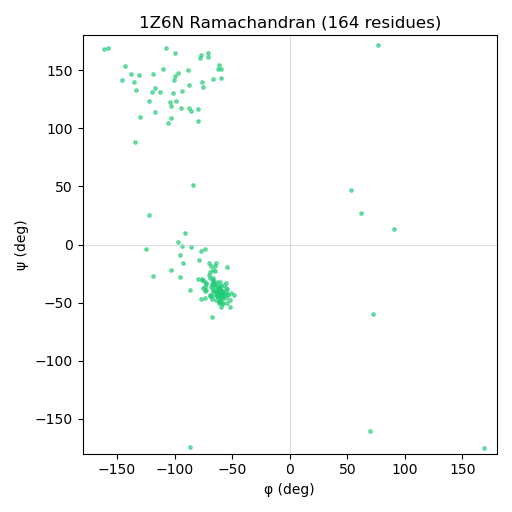AHSVDLLCSQQVSLVVVSCVSRVSYGYGYDYLVVCQVPPCVVVVHPGAAPGWIFIAGPVRDTQDIDHSHAPVQVVVPPVCVVCSSVNVCSSRSSVRSSVSVVVVD

CATH classification: 3.40.30.10

Organism: Pseudomonas aeruginosa (strain ATCC 15692 / DSM 22644 / CIP 104116 / JCM 14847 / LMG 12228 / 1C / PRS 101 / PAO1) (NCBI:txid208964)